Protein AF-A0A525NYU1-F1 (afdb_monomer)

Secondary structure (DSSP, 8-state):
--HHHHHHHHHHS--S-EEEESS-SSS-HHHHHHHHHHH-TT--EEEEESSS-HHHHTTSSSEEEEESS--HHHHHHHHHHHT-

pLDDT: mean 88.66, std 11.2, range [50.12, 96.19]

Solvent-accessible surface area (backbone atoms only — not comparable to full-atom values): 5081 Å² total; per-residue (Å²): 133,48,46,71,62,52,52,54,45,59,77,74,44,95,70,79,63,48,76,39,44,46,84,36,87,80,47,46,28,62,60,46,49,53,56,48,34,74,76,36,78,77,57,21,34,34,40,43,35,79,68,94,73,64,76,64,63,74,72,50,79,64,56,47,80,41,63,52,90,70,52,70,72,56,53,50,54,52,52,56,62,54,71,107

Mean predicted aligned error: 4.2 Å

Foldseek 3Di:
DALVVVLVCLVPDDDQEDEEEQPGPPHGPVVSVVSSCVVPVLRAYEYEYADDPPPPQVVRPLYYYHYPPDDPVSVVVSVVSSND

Sequence (84 aa):
ENATKALEIVKTAQVDLLITDIGLPDQSGEDLAHEVRGLNPDMPLVFATGGVDDGLVTRMDNCQVLGKPFQEAKLLDVVETALR

Structure (mmCIF, N/CA/C/O backbone):
data_AF-A0A525NYU1-F1
#
_entry.id   AF-A0A525NYU1-F1
#
loop_
_atom_site.group_PDB
_atom_site.id
_atom_site.type_symbol
_atom_site.label_atom_id
_atom_site.label_alt_id
_atom_site.label_comp_id
_atom_site.label_asym_id
_atom_site.label_entity_id
_atom_site.label_seq_id
_atom_site.pdbx_PDB_ins_code
_atom_site.Cartn_x
_atom_site.Cartn_y
_atom_site.Cartn_z
_atom_site.occupancy
_atom_site.B_iso_or_equiv
_atom_site.auth_seq_id
_atom_site.auth_comp_id
_atom_site.auth_asym_id
_atom_site.auth_atom_id
_atom_site.pdbx_PDB_model_num
ATOM 1 N N . GLU A 1 1 ? -2.464 11.850 -2.517 1.00 67.06 1 GLU A N 1
ATOM 2 C CA . GLU A 1 1 ? -3.136 11.191 -1.375 1.00 67.06 1 GLU A CA 1
ATOM 3 C C . GLU A 1 1 ? -2.047 10.736 -0.404 1.00 67.06 1 GLU A C 1
ATOM 5 O O . GLU A 1 1 ? -0.923 10.553 -0.862 1.00 67.06 1 GLU A O 1
ATOM 10 N N . ASN A 1 2 ? -2.322 10.679 0.900 1.00 91.19 2 ASN A N 1
ATOM 11 C CA . ASN A 1 2 ? -1.328 10.447 1.961 1.00 91.19 2 ASN A CA 1
ATOM 12 C C . ASN A 1 2 ? -1.607 9.137 2.726 1.00 91.19 2 ASN A C 1
ATOM 14 O O . ASN A 1 2 ? -2.677 8.544 2.563 1.00 91.19 2 ASN A O 1
ATOM 18 N N . ALA A 1 3 ? -0.653 8.673 3.530 1.00 94.38 3 ALA A N 1
ATOM 19 C CA . ALA A 1 3 ? -0.755 7.409 4.254 1.00 94.38 3 ALA A CA 1
ATOM 20 C C . ALA A 1 3 ? -1.853 7.429 5.319 1.00 94.38 3 ALA A C 1
ATOM 22 O O . ALA A 1 3 ? -2.620 6.475 5.443 1.00 94.38 3 ALA A O 1
ATOM 23 N N . THR A 1 4 ? -1.971 8.545 6.041 1.00 95.25 4 THR A N 1
ATOM 24 C CA . THR A 1 4 ? -2.948 8.712 7.125 1.00 95.25 4 THR A CA 1
ATOM 25 C C . THR A 1 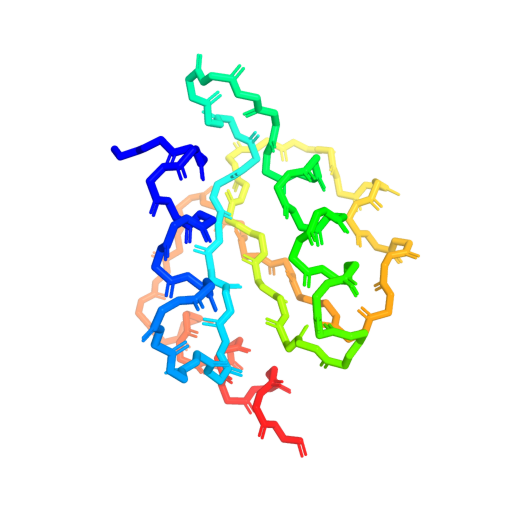4 ? -4.369 8.403 6.648 1.00 95.25 4 THR A C 1
ATOM 27 O O . THR A 1 4 ? -5.084 7.610 7.261 1.00 95.25 4 THR A O 1
ATOM 30 N N . LYS A 1 5 ? -4.769 8.967 5.503 1.00 95.38 5 LYS A N 1
ATOM 31 C CA . LYS A 1 5 ? -6.098 8.745 4.922 1.00 95.38 5 LYS A CA 1
ATOM 32 C C . LYS A 1 5 ? -6.288 7.310 4.425 1.00 95.38 5 LYS A C 1
ATOM 34 O O . LYS A 1 5 ? -7.381 6.763 4.546 1.00 95.38 5 LYS A O 1
ATOM 39 N N . ALA A 1 6 ? -5.243 6.684 3.879 1.00 95.31 6 ALA A N 1
ATOM 40 C CA . ALA A 1 6 ? -5.303 5.280 3.473 1.00 95.31 6 ALA A CA 1
ATOM 41 C C . ALA A 1 6 ? -5.563 4.364 4.679 1.00 95.31 6 ALA A C 1
ATOM 43 O O . ALA A 1 6 ? -6.419 3.482 4.614 1.00 95.31 6 ALA A O 1
ATOM 44 N N . LEU A 1 7 ? -4.897 4.621 5.806 1.00 95.56 7 LEU A N 1
ATOM 45 C CA . LEU A 1 7 ? -5.095 3.860 7.036 1.00 95.56 7 LEU A CA 1
ATOM 46 C C . LEU A 1 7 ? -6.510 4.029 7.614 1.00 95.56 7 LEU A C 1
ATOM 48 O O . LEU A 1 7 ? -7.092 3.061 8.103 1.00 95.56 7 LEU A O 1
ATOM 52 N N . GLU A 1 8 ? -7.091 5.230 7.551 1.00 96.00 8 GLU A N 1
ATOM 53 C CA . GLU A 1 8 ? -8.491 5.456 7.946 1.00 96.00 8 GLU A CA 1
ATOM 54 C C . GLU A 1 8 ? -9.468 4.624 7.105 1.00 96.00 8 GLU A C 1
ATOM 56 O O . GLU A 1 8 ? -10.404 4.032 7.649 1.00 96.00 8 GLU A O 1
ATOM 61 N N . ILE A 1 9 ? -9.230 4.523 5.794 1.00 95.81 9 ILE A N 1
ATOM 62 C CA . ILE A 1 9 ? -10.039 3.691 4.893 1.00 95.81 9 ILE A CA 1
ATOM 63 C C . ILE A 1 9 ? -9.899 2.214 5.264 1.00 95.81 9 ILE A C 1
ATOM 65 O O . ILE A 1 9 ? -10.909 1.542 5.449 1.00 95.81 9 ILE A O 1
ATOM 69 N N . VAL A 1 10 ? -8.674 1.717 5.457 1.00 95.50 10 VAL A N 1
ATOM 70 C CA . VAL A 1 10 ? -8.430 0.316 5.855 1.00 95.50 10 VAL A CA 1
ATOM 71 C C . VAL A 1 10 ? -9.119 -0.034 7.180 1.00 95.50 10 VAL A C 1
ATOM 73 O O . VAL A 1 10 ? -9.584 -1.155 7.357 1.00 95.50 10 VAL A O 1
ATOM 76 N N . LYS A 1 11 ? -9.233 0.919 8.113 1.00 94.81 11 LYS A N 1
ATOM 77 C CA . LYS A 1 11 ? -9.930 0.715 9.397 1.00 94.81 11 LYS A CA 1
ATOM 78 C C . LYS A 1 11 ? -11.456 0.684 9.277 1.00 94.81 11 LYS A C 1
ATOM 80 O O . LYS A 1 11 ? -12.115 0.195 10.191 1.00 94.81 11 LYS A O 1
ATOM 85 N N . THR A 1 12 ? -12.023 1.258 8.218 1.00 96.19 12 THR A N 1
ATOM 86 C CA . THR 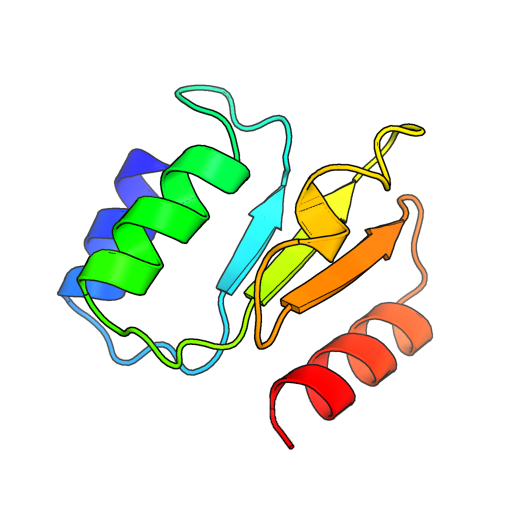A 1 12 ? -13.471 1.517 8.106 1.00 96.19 12 THR A CA 1
ATOM 87 C C . THR A 1 12 ? -14.148 0.776 6.957 1.00 96.19 12 THR A C 1
ATOM 89 O O . THR A 1 12 ? -15.375 0.673 6.943 1.00 96.19 12 THR A O 1
ATOM 92 N N . ALA A 1 13 ? -13.376 0.226 6.023 1.00 94.06 13 ALA A N 1
ATOM 93 C CA . ALA A 1 13 ? -13.858 -0.529 4.879 1.00 94.06 13 ALA A CA 1
ATOM 94 C C . ALA A 1 13 ? -13.108 -1.857 4.743 1.00 94.06 13 ALA A C 1
ATOM 96 O O . ALA A 1 13 ? -11.957 -1.989 5.154 1.00 94.06 13 ALA A O 1
ATOM 97 N N . GLN A 1 14 ? -13.761 -2.838 4.119 1.00 92.50 14 GLN A N 1
ATOM 98 C CA . GLN A 1 14 ? -13.077 -4.052 3.698 1.00 92.50 14 GLN A C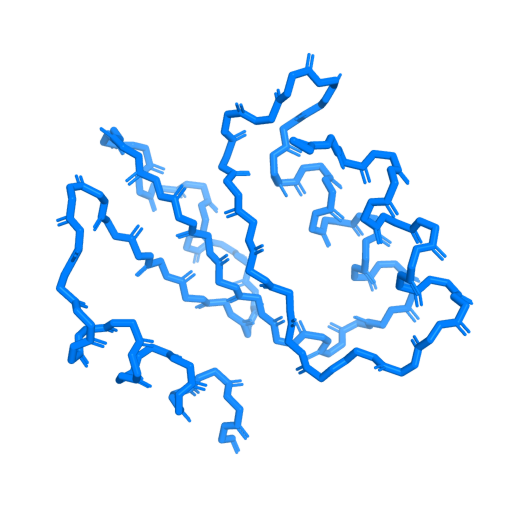A 1
ATOM 99 C C . GLN A 1 14 ? -12.185 -3.723 2.498 1.00 92.50 14 GLN A C 1
ATOM 101 O O . GLN A 1 14 ? -12.663 -3.242 1.471 1.00 92.50 14 GLN A O 1
ATOM 106 N N . VAL A 1 15 ? -10.888 -3.966 2.662 1.00 95.31 15 VAL A N 1
ATOM 107 C CA . VAL A 1 15 ? -9.867 -3.793 1.630 1.00 95.31 15 VAL A CA 1
ATOM 108 C C . VAL A 1 15 ? -9.224 -5.151 1.401 1.00 95.31 15 VAL A C 1
ATOM 110 O O . VAL A 1 15 ? -8.720 -5.752 2.346 1.00 95.31 15 VAL A O 1
ATOM 113 N N . ASP A 1 16 ? -9.253 -5.625 0.159 1.00 95.69 16 ASP A N 1
ATOM 114 C CA . ASP A 1 16 ? -8.678 -6.924 -0.211 1.00 95.69 16 ASP A CA 1
ATOM 115 C C . ASP A 1 16 ? -7.225 -6.799 -0.703 1.00 95.69 16 ASP A C 1
ATOM 117 O O . ASP A 1 16 ? -6.502 -7.785 -0.763 1.00 95.69 16 ASP A O 1
ATOM 121 N N . LEU A 1 17 ? -6.789 -5.587 -1.063 1.00 96.19 17 LEU A N 1
ATOM 122 C CA . LEU A 1 17 ? -5.440 -5.289 -1.538 1.00 96.19 17 LEU A CA 1
ATOM 123 C C . LEU A 1 17 ? -5.094 -3.821 -1.274 1.00 96.19 17 LEU A C 1
ATOM 125 O O . LEU A 1 17 ? -5.848 -2.923 -1.657 1.00 96.19 17 LEU A O 1
ATOM 129 N N . LEU A 1 18 ? -3.919 -3.569 -0.698 1.00 95.69 18 LEU A N 1
ATOM 130 C CA . LEU A 1 18 ? -3.332 -2.231 -0.630 1.00 95.69 18 LEU A CA 1
ATOM 131 C C . LEU A 1 18 ? -2.269 -2.061 -1.719 1.00 95.69 18 LEU A C 1
ATOM 133 O O . LEU A 1 18 ? -1.262 -2.765 -1.735 1.00 95.69 18 LEU A O 1
ATOM 137 N N . ILE A 1 19 ? -2.460 -1.063 -2.581 1.00 94.94 19 ILE A N 1
ATOM 138 C CA . ILE A 1 19 ? -1.433 -0.582 -3.510 1.00 94.94 19 ILE A CA 1
ATOM 139 C C . ILE A 1 19 ? -0.946 0.776 -3.004 1.00 94.94 19 ILE A C 1
ATOM 141 O O . ILE A 1 19 ? -1.743 1.710 -2.909 1.00 94.94 19 ILE A O 1
ATOM 145 N N . THR A 1 20 ? 0.340 0.904 -2.682 1.00 93.25 20 THR A N 1
ATOM 146 C CA . THR A 1 20 ? 0.903 2.136 -2.106 1.00 93.25 20 THR A CA 1
ATOM 147 C C . THR A 1 20 ? 2.187 2.575 -2.799 1.00 93.25 20 THR A C 1
ATOM 149 O O . THR A 1 20 ? 2.968 1.755 -3.271 1.00 93.25 20 THR A O 1
ATOM 152 N N . ASP A 1 21 ? 2.423 3.886 -2.857 1.00 91.31 21 ASP A N 1
ATOM 153 C CA . ASP A 1 21 ? 3.740 4.437 -3.196 1.00 91.31 21 ASP A CA 1
ATOM 154 C C . ASP A 1 21 ? 4.684 4.286 -1.994 1.00 91.31 21 ASP A C 1
ATOM 156 O O . ASP A 1 21 ? 4.224 4.336 -0.855 1.00 91.31 21 ASP A O 1
ATOM 160 N N . ILE A 1 22 ? 5.988 4.135 -2.233 1.00 87.88 22 ILE A N 1
ATOM 161 C CA . ILE A 1 22 ? 7.007 4.216 -1.176 1.00 87.88 22 ILE A CA 1
ATOM 162 C C . ILE A 1 22 ? 7.182 5.675 -0.731 1.00 87.88 22 ILE A C 1
ATOM 164 O O . ILE A 1 22 ? 7.310 5.945 0.462 1.00 87.88 22 ILE A O 1
ATOM 168 N N . GLY A 1 23 ? 7.152 6.619 -1.675 1.00 86.75 23 GLY A N 1
ATOM 169 C CA . GLY A 1 23 ? 7.406 8.043 -1.445 1.00 86.75 23 GLY A CA 1
ATOM 170 C C . GLY A 1 23 ? 6.162 8.848 -1.064 1.00 86.75 23 GLY A C 1
ATOM 171 O O . GLY A 1 23 ? 5.900 9.884 -1.677 1.00 86.75 23 GLY A O 1
ATOM 172 N N . LEU A 1 24 ? 5.367 8.371 -0.103 1.00 90.25 24 LEU A N 1
ATOM 173 C CA . LEU A 1 24 ? 4.215 9.122 0.406 1.00 90.25 24 LEU A CA 1
ATOM 174 C C . LEU A 1 24 ? 4.666 10.392 1.176 1.00 90.25 24 LEU A C 1
ATOM 176 O O . LEU A 1 24 ? 5.774 10.441 1.70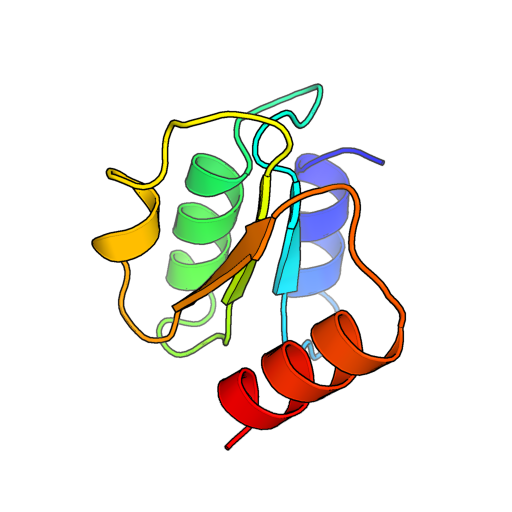8 1.00 90.25 24 LEU A O 1
ATOM 180 N N . PRO A 1 25 ? 3.845 11.465 1.197 1.00 89.44 25 PRO A N 1
ATOM 181 C CA . PRO A 1 25 ? 4.263 12.778 1.704 1.00 89.44 25 PRO A CA 1
ATOM 182 C C . PRO A 1 25 ? 4.350 12.891 3.235 1.00 89.44 25 PRO A C 1
ATOM 184 O O . PRO A 1 25 ? 4.995 13.814 3.727 1.00 89.44 25 PRO A O 1
ATOM 187 N N . ASP A 1 26 ? 3.663 12.024 3.981 1.00 93.00 26 ASP A N 1
ATOM 188 C CA . ASP A 1 26 ? 3.562 12.051 5.447 1.00 93.00 26 ASP A CA 1
ATOM 189 C C . ASP A 1 26 ? 4.414 10.976 6.139 1.00 93.00 26 ASP A C 1
ATOM 191 O O . ASP A 1 26 ? 5.080 11.279 7.125 1.00 93.00 26 ASP A O 1
ATOM 195 N N . GLN A 1 27 ? 4.438 9.754 5.612 1.00 90.56 27 GLN A N 1
ATOM 196 C CA . GLN A 1 27 ? 5.324 8.665 6.050 1.00 90.56 27 GLN A CA 1
ATOM 197 C C . GLN A 1 27 ? 5.687 7.778 4.862 1.00 90.56 27 GLN A C 1
ATOM 199 O O . GLN A 1 27 ? 5.155 7.985 3.775 1.00 90.56 27 GLN A O 1
ATOM 204 N N . SER A 1 28 ? 6.574 6.797 5.030 1.00 90.06 28 SER A N 1
ATOM 205 C CA . SER A 1 28 ? 6.881 5.888 3.925 1.00 90.06 28 SER A CA 1
ATOM 206 C C . SER A 1 28 ? 5.714 4.935 3.644 1.00 90.06 28 SER A C 1
ATOM 208 O O . SER A 1 28 ? 4.910 4.609 4.522 1.00 90.06 28 SER A O 1
ATOM 210 N N . GLY A 1 29 ? 5.626 4.438 2.409 1.00 90.81 29 GLY A N 1
ATOM 211 C CA . GLY A 1 29 ? 4.691 3.356 2.087 1.00 90.81 29 GLY A CA 1
ATOM 212 C C . GLY A 1 29 ? 4.922 2.103 2.931 1.00 90.81 29 GLY A C 1
ATOM 213 O O . GLY A 1 29 ? 3.976 1.368 3.202 1.00 90.81 29 GLY A O 1
ATOM 214 N N . GLU A 1 30 ? 6.166 1.855 3.343 1.00 90.31 30 GLU A N 1
ATOM 215 C CA . GLU A 1 30 ? 6.543 0.712 4.179 1.00 90.31 30 GLU A CA 1
ATOM 216 C C . GLU A 1 30 ? 5.993 0.853 5.601 1.00 90.31 30 GLU A C 1
ATOM 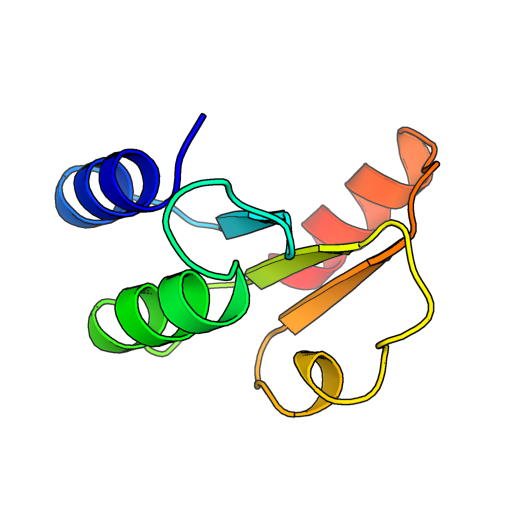218 O O . GLU A 1 30 ? 5.391 -0.088 6.115 1.00 90.31 30 GLU A O 1
ATOM 223 N N . ASP A 1 31 ? 6.088 2.045 6.196 1.00 92.75 31 ASP A N 1
ATOM 224 C CA . ASP A 1 31 ? 5.481 2.330 7.503 1.00 92.75 31 ASP A CA 1
ATOM 225 C C . ASP A 1 31 ? 3.963 2.113 7.454 1.00 92.75 31 ASP A C 1
ATOM 227 O O . ASP A 1 31 ? 3.398 1.411 8.294 1.00 92.75 31 ASP A O 1
ATOM 231 N N . LEU A 1 32 ? 3.307 2.622 6.402 1.00 94.44 32 LEU A N 1
ATOM 232 C CA . LEU A 1 32 ? 1.881 2.380 6.174 1.00 94.44 32 LEU A CA 1
ATOM 233 C C . LEU A 1 32 ? 1.568 0.882 6.065 1.00 94.44 32 LEU A C 1
ATOM 235 O O . LEU A 1 32 ? 0.599 0.406 6.656 1.00 94.44 32 LEU A O 1
ATOM 239 N N . ALA A 1 33 ? 2.369 0.133 5.311 1.00 93.44 33 ALA A N 1
ATOM 240 C CA .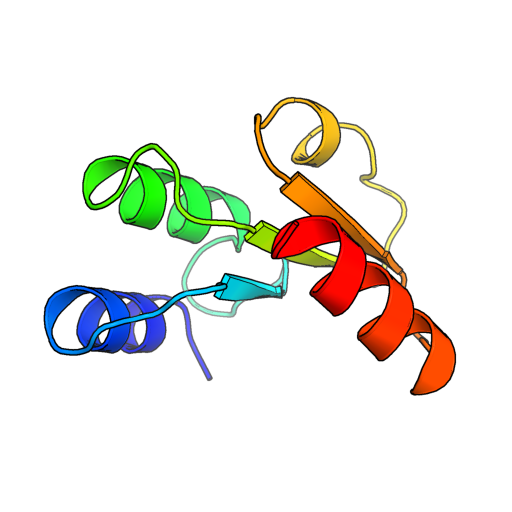 ALA A 1 33 ? 2.183 -1.301 5.146 1.00 93.44 33 ALA A CA 1
ATOM 241 C C . ALA A 1 33 ? 2.328 -2.058 6.473 1.00 93.44 33 ALA A C 1
ATOM 243 O O . ALA A 1 33 ? 1.532 -2.958 6.746 1.00 93.44 33 ALA A O 1
ATOM 244 N N . HIS A 1 34 ? 3.287 -1.684 7.321 1.00 93.38 34 HIS A N 1
ATOM 245 C CA . HIS A 1 34 ? 3.430 -2.251 8.661 1.00 93.38 34 HIS A CA 1
ATOM 246 C C . HIS A 1 34 ? 2.215 -1.964 9.546 1.00 93.38 34 HIS A C 1
ATOM 248 O O . HIS A 1 34 ? 1.713 -2.874 10.208 1.00 93.38 34 HIS A O 1
ATOM 254 N N . GLU A 1 35 ? 1.696 -0.738 9.529 1.00 95.56 35 GLU A N 1
ATOM 255 C CA . GLU A 1 35 ? 0.485 -0.389 10.276 1.00 95.56 35 GLU A CA 1
ATOM 256 C C . GLU A 1 35 ? -0.736 -1.172 9.788 1.00 95.56 35 GLU A C 1
ATOM 258 O O . GLU A 1 35 ? -1.506 -1.700 10.592 1.00 95.56 35 GLU A O 1
ATOM 263 N N . VAL A 1 36 ? -0.890 -1.304 8.471 1.00 95.44 36 VAL A N 1
ATOM 264 C CA . VAL A 1 36 ? -1.976 -2.072 7.854 1.00 95.44 36 VAL A CA 1
ATOM 265 C C . VAL A 1 36 ? -1.863 -3.558 8.192 1.00 95.44 36 VAL A C 1
ATOM 267 O O . VAL A 1 36 ? -2.870 -4.174 8.539 1.00 95.44 36 VAL A O 1
ATOM 270 N N . ARG A 1 37 ? -0.651 -4.125 8.200 1.00 92.94 37 ARG A N 1
ATOM 271 C CA . ARG A 1 37 ? -0.392 -5.501 8.661 1.00 92.94 37 ARG A CA 1
ATOM 272 C C . ARG A 1 37 ? -0.698 -5.696 10.144 1.00 92.94 37 ARG A C 1
ATOM 274 O O . ARG A 1 37 ? -1.122 -6.776 10.538 1.00 92.94 37 ARG A O 1
ATOM 281 N N . GLY A 1 38 ? -0.544 -4.658 10.965 1.00 93.75 38 GLY A N 1
ATOM 282 C CA . GLY A 1 38 ? -0.980 -4.675 12.363 1.00 93.75 38 GLY A CA 1
ATOM 283 C C . GLY A 1 38 ? -2.498 -4.836 12.529 1.00 93.75 38 GLY A C 1
ATOM 284 O O . GLY A 1 38 ? -2.948 -5.337 13.557 1.00 93.75 38 GLY A O 1
ATOM 285 N N . LEU A 1 39 ? -3.283 -4.440 11.522 1.00 93.69 39 LEU A N 1
ATOM 286 C CA . LEU A 1 39 ? -4.744 -4.584 11.495 1.00 93.69 39 LEU A CA 1
ATOM 287 C C . LEU A 1 39 ? -5.189 -5.872 10.793 1.00 93.69 39 LEU A C 1
ATOM 289 O O . LEU A 1 39 ? -6.112 -6.539 11.253 1.00 93.69 39 LEU A O 1
ATOM 293 N N . ASN A 1 40 ? -4.536 -6.212 9.683 1.00 93.19 40 ASN A N 1
ATOM 294 C CA . ASN A 1 40 ? -4.761 -7.429 8.917 1.00 93.19 40 ASN A CA 1
ATOM 295 C C . ASN A 1 40 ? -3.403 -8.056 8.545 1.00 93.19 40 ASN A C 1
ATOM 297 O O . ASN A 1 40 ? -2.805 -7.656 7.540 1.00 93.19 40 ASN A O 1
ATOM 301 N N . PRO A 1 41 ? -2.928 -9.049 9.321 1.00 92.69 41 PRO A N 1
ATOM 302 C CA . PRO A 1 41 ? -1.632 -9.689 9.104 1.00 92.69 41 PRO A CA 1
ATOM 303 C C . PRO A 1 41 ? -1.454 -10.299 7.716 1.00 92.69 41 PRO A C 1
ATOM 305 O O . PRO A 1 41 ? -0.327 -10.348 7.233 1.00 92.69 41 PRO A O 1
ATOM 308 N N . ASP A 1 42 ? -2.541 -10.689 7.048 1.00 92.50 42 ASP A N 1
ATOM 309 C CA . ASP A 1 42 ? -2.514 -11.368 5.750 1.00 92.50 42 ASP A CA 1
ATOM 310 C C . ASP A 1 42 ? -2.805 -10.436 4.563 1.00 92.50 42 ASP A C 1
ATOM 312 O O . ASP A 1 42 ? -2.657 -10.870 3.423 1.00 92.50 42 ASP A O 1
ATOM 316 N N . MET A 1 43 ? -3.104 -9.150 4.801 1.00 95.19 43 MET A N 1
ATOM 317 C CA . MET A 1 43 ? -3.424 -8.145 3.772 1.00 95.19 43 MET A CA 1
ATOM 318 C C . MET A 1 43 ? -2.466 -8.184 2.568 1.00 95.19 43 MET A C 1
ATOM 320 O O . MET A 1 43 ? -1.298 -7.853 2.734 1.00 95.19 43 MET A O 1
ATOM 324 N N . PRO A 1 44 ? -2.918 -8.501 1.347 1.00 95.81 44 PRO A N 1
ATOM 325 C CA . PRO A 1 44 ? -2.094 -8.371 0.148 1.00 95.81 44 PRO A CA 1
ATOM 326 C C . PRO A 1 44 ? -1.555 -6.948 -0.048 1.00 95.81 44 PRO A C 1
ATOM 328 O O . PRO A 1 44 ? -2.284 -5.966 0.128 1.00 95.81 44 PRO A O 1
ATOM 331 N N . LEU A 1 45 ? -0.280 -6.833 -0.433 1.00 94.06 45 LEU A N 1
ATOM 332 C CA . LEU A 1 45 ? 0.410 -5.551 -0.610 1.00 94.06 45 LEU A CA 1
ATOM 333 C C . LEU A 1 45 ? 1.087 -5.448 -1.979 1.00 94.06 45 LEU A C 1
ATOM 335 O O . LEU A 1 45 ? 1.781 -6.368 -2.411 1.00 94.06 45 LEU A O 1
ATOM 339 N N . VAL A 1 46 ? 0.972 -4.285 -2.618 1.00 94.19 46 VAL A N 1
ATOM 340 C CA . VAL A 1 46 ? 1.736 -3.919 -3.818 1.00 94.19 46 VAL A CA 1
ATOM 341 C C . VAL A 1 46 ? 2.404 -2.566 -3.600 1.00 94.19 46 VAL A C 1
ATOM 343 O O . VAL A 1 46 ? 1.727 -1.552 -3.421 1.00 94.19 46 VAL A O 1
ATOM 346 N N . PHE A 1 47 ? 3.730 -2.522 -3.680 1.00 92.38 47 PHE A N 1
ATOM 347 C CA . PHE A 1 47 ? 4.479 -1.268 -3.623 1.00 92.38 47 PHE A CA 1
ATOM 348 C C . PHE A 1 47 ? 4.794 -0.755 -5.017 1.00 92.38 47 PHE A C 1
ATOM 350 O O . PHE A 1 47 ? 5.445 -1.431 -5.810 1.00 92.38 47 PHE A O 1
ATOM 357 N N . ALA A 1 48 ? 4.376 0.470 -5.308 1.00 90.94 48 ALA A N 1
ATOM 358 C CA . ALA A 1 48 ? 4.683 1.148 -6.552 1.00 90.94 48 ALA A CA 1
ATOM 359 C C . ALA A 1 48 ? 5.911 2.060 -6.368 1.00 90.94 48 ALA A C 1
ATOM 361 O O . ALA A 1 48 ? 5.789 3.138 -5.789 1.00 90.94 48 ALA A O 1
ATOM 362 N N . THR A 1 49 ? 7.078 1.672 -6.891 1.00 85.38 49 THR A N 1
ATOM 363 C CA . THR A 1 49 ? 8.358 2.394 -6.708 1.00 85.38 49 THR A CA 1
ATOM 364 C C . THR A 1 49 ? 8.852 3.050 -7.996 1.00 85.38 49 THR A C 1
ATOM 366 O O . THR A 1 49 ? 8.698 2.489 -9.072 1.00 85.38 49 THR A O 1
ATOM 369 N N . GLY A 1 50 ? 9.455 4.240 -7.910 1.00 79.75 50 GLY A N 1
ATOM 370 C CA . GLY A 1 50 ? 10.128 4.911 -9.035 1.00 79.75 50 GLY A CA 1
ATOM 371 C C . GLY A 1 50 ? 11.660 4.830 -9.016 1.00 79.75 50 GLY A C 1
ATOM 372 O O . GLY A 1 50 ? 12.293 5.453 -9.865 1.00 79.75 50 GLY A O 1
ATOM 373 N N . GLY A 1 51 ? 12.259 4.117 -8.055 1.00 68.38 51 GLY A N 1
ATOM 374 C CA . GLY A 1 51 ? 13.711 4.045 -7.843 1.00 68.38 51 GLY A CA 1
ATOM 375 C C . GLY A 1 51 ? 14.185 2.686 -7.308 1.00 68.38 51 GLY A C 1
ATOM 376 O O . GLY A 1 51 ? 13.373 1.836 -6.962 1.00 68.38 51 GLY A O 1
ATOM 377 N N . VAL A 1 52 ? 15.511 2.505 -7.257 1.00 50.12 52 VAL A N 1
ATOM 378 C CA . VAL A 1 52 ? 16.240 1.215 -7.165 1.00 50.12 52 VAL A CA 1
ATOM 379 C C . VAL A 1 52 ? 16.288 0.577 -5.764 1.00 50.12 52 VAL A C 1
ATOM 381 O O . VAL A 1 52 ? 17.162 -0.248 -5.509 1.00 50.12 52 VAL A O 1
ATOM 384 N N . ASP A 1 53 ? 15.406 0.938 -4.830 1.00 57.16 53 ASP A N 1
ATOM 385 C CA . ASP A 1 53 ? 15.435 0.321 -3.493 1.00 57.16 53 ASP A CA 1
ATOM 386 C C . ASP A 1 53 ? 14.511 -0.904 -3.415 1.00 57.16 53 ASP A C 1
ATOM 388 O O . ASP A 1 53 ? 13.522 -0.957 -2.686 1.00 57.16 53 ASP A O 1
ATOM 392 N N . ASP A 1 54 ? 14.848 -1.905 -4.230 1.00 56.31 54 ASP A N 1
ATOM 393 C CA . ASP A 1 54 ? 14.139 -3.186 -4.331 1.00 56.31 54 ASP A CA 1
ATOM 394 C C . ASP A 1 54 ? 14.369 -4.080 -3.091 1.00 56.31 54 ASP A C 1
ATOM 396 O O . ASP A 1 54 ? 13.692 -5.089 -2.912 1.00 56.31 54 ASP A O 1
ATOM 400 N N . GLY A 1 55 ? 15.332 -3.739 -2.222 1.00 56.62 55 GLY A N 1
ATOM 401 C CA . GLY A 1 55 ? 15.837 -4.628 -1.169 1.00 56.62 55 GLY A CA 1
ATOM 402 C C . GLY A 1 55 ? 15.064 -4.635 0.157 1.00 56.62 55 GLY A C 1
ATOM 403 O O . GLY A 1 55 ? 15.180 -5.612 0.909 1.00 56.62 55 GLY A O 1
ATOM 404 N N . LEU A 1 56 ? 14.303 -3.577 0.474 1.00 56.47 56 LEU A N 1
ATOM 405 C CA . LEU A 1 56 ? 13.461 -3.535 1.685 1.00 56.47 56 LEU A CA 1
ATOM 406 C C . LEU A 1 56 ? 12.106 -4.205 1.447 1.00 56.47 56 LEU A C 1
ATOM 408 O O . LEU A 1 56 ? 11.717 -5.078 2.222 1.00 56.47 56 LEU A O 1
ATOM 412 N N . VAL A 1 57 ? 11.445 -3.896 0.327 1.00 59.44 57 VAL A N 1
ATOM 413 C CA . VAL A 1 57 ? 10.104 -4.419 0.018 1.00 59.44 57 VAL A CA 1
ATOM 414 C C . VAL A 1 57 ? 10.080 -5.950 -0.078 1.00 59.44 57 VAL A C 1
ATOM 416 O O . VAL A 1 57 ? 9.132 -6.590 0.369 1.00 59.44 57 VAL A O 1
ATOM 419 N N . THR A 1 58 ? 11.157 -6.569 -0.569 1.00 59.56 58 THR A N 1
ATOM 420 C CA . THR A 1 58 ? 11.265 -8.035 -0.700 1.00 59.56 58 THR A CA 1
ATOM 421 C C . THR A 1 58 ? 11.301 -8.805 0.625 1.00 59.56 58 THR A C 1
ATOM 423 O O . THR A 1 58 ? 11.356 -10.032 0.604 1.00 59.56 58 THR A O 1
ATOM 426 N N . ARG A 1 59 ? 11.321 -8.126 1.780 1.00 69.88 59 ARG A N 1
ATOM 427 C CA . ARG A 1 59 ? 11.363 -8.773 3.104 1.00 69.88 59 ARG A CA 1
ATOM 428 C C . ARG A 1 59 ? 9.990 -8.939 3.747 1.00 69.88 59 ARG A C 1
ATOM 430 O O . ARG A 1 59 ? 9.903 -9.589 4.785 1.00 69.88 59 ARG A O 1
ATOM 437 N N . MET A 1 60 ? 8.948 -8.342 3.171 1.00 78.50 60 MET A N 1
ATOM 438 C CA . MET A 1 60 ? 7.583 -8.489 3.663 1.00 78.50 60 MET A CA 1
ATOM 439 C C . MET A 1 60 ? 6.907 -9.681 2.988 1.00 78.50 60 MET A C 1
ATOM 441 O O . MET A 1 60 ? 6.932 -9.810 1.765 1.00 78.50 60 MET A O 1
ATOM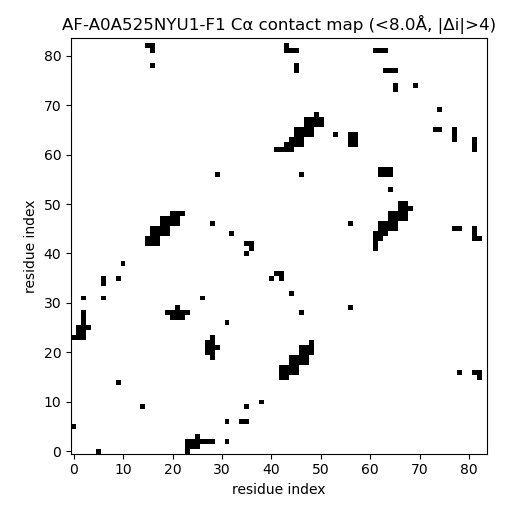 445 N N . ASP A 1 61 ? 6.263 -10.532 3.785 1.00 84.31 61 ASP A N 1
ATOM 446 C CA . ASP A 1 61 ? 5.433 -11.612 3.257 1.00 84.31 61 ASP A CA 1
ATOM 447 C C . ASP A 1 61 ? 4.207 -11.053 2.517 1.00 84.31 61 ASP A C 1
ATOM 449 O O . ASP A 1 61 ? 3.761 -9.929 2.772 1.00 84.31 61 ASP A O 1
ATOM 453 N N . ASN A 1 62 ? 3.664 -11.851 1.591 1.00 89.44 62 ASN A N 1
ATOM 454 C CA . ASN A 1 62 ? 2.496 -11.535 0.759 1.00 89.44 62 ASN A CA 1
ATOM 455 C C . ASN A 1 62 ? 2.555 -10.128 0.120 1.00 89.44 62 ASN A C 1
ATOM 457 O O . ASN A 1 62 ? 1.642 -9.306 0.253 1.00 89.44 62 ASN A O 1
ATOM 461 N N . CYS A 1 63 ? 3.690 -9.842 -0.519 1.00 89.69 63 CYS A N 1
ATOM 462 C CA . CYS A 1 63 ? 4.022 -8.541 -1.070 1.00 89.69 63 CYS A CA 1
ATOM 463 C C . CYS A 1 63 ? 4.538 -8.649 -2.512 1.00 89.69 63 CYS A C 1
ATOM 465 O O . CYS A 1 63 ? 5.280 -9.570 -2.853 1.00 89.69 63 CYS A O 1
ATOM 467 N N . GLN A 1 64 ? 4.161 -7.683 -3.350 1.00 90.94 64 GLN A N 1
ATOM 468 C CA . GLN A 1 64 ? 4.651 -7.515 -4.715 1.00 90.94 64 GLN A CA 1
ATOM 469 C C . GLN A 1 64 ? 5.223 -6.108 -4.932 1.00 90.94 64 GLN A C 1
ATOM 471 O O . GLN A 1 64 ? 4.817 -5.139 -4.287 1.00 90.94 64 GLN A O 1
ATOM 476 N N . VAL A 1 65 ? 6.130 -5.983 -5.901 1.00 90.00 65 VAL A N 1
ATOM 477 C CA . VAL A 1 65 ? 6.717 -4.701 -6.320 1.00 90.00 65 VAL A CA 1
ATOM 478 C C . VAL A 1 65 ? 6.284 -4.374 -7.744 1.00 90.00 65 VAL A C 1
ATOM 480 O O . VAL A 1 65 ? 6.347 -5.213 -8.643 1.00 90.00 65 VAL A O 1
ATOM 483 N N . LEU A 1 66 ? 5.888 -3.123 -7.962 1.00 90.69 66 LEU A N 1
ATOM 484 C CA . LEU A 1 66 ? 5.545 -2.561 -9.258 1.00 90.69 66 LEU A CA 1
ATOM 485 C C . LEU A 1 66 ? 6.443 -1.352 -9.564 1.00 90.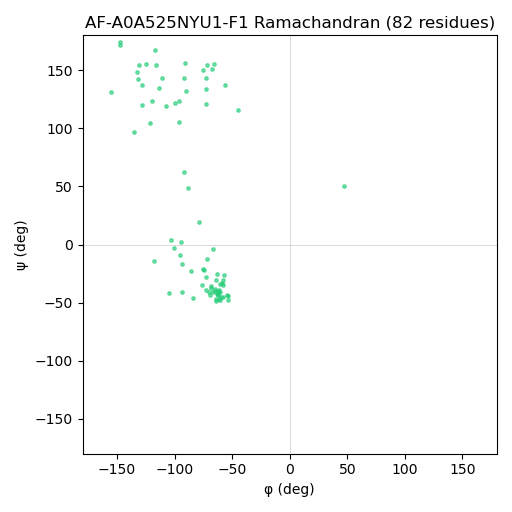69 66 LEU A C 1
ATOM 487 O O . LEU A 1 66 ? 6.264 -0.261 -9.025 1.00 90.69 66 LEU A O 1
ATOM 491 N N . GLY A 1 67 ? 7.415 -1.541 -10.456 1.00 90.44 67 GLY A N 1
ATOM 492 C CA . GLY A 1 67 ? 8.315 -0.471 -10.892 1.00 90.44 67 GLY A CA 1
ATOM 493 C C . GLY A 1 67 ? 7.623 0.547 -11.806 1.00 90.44 67 GLY A C 1
ATOM 494 O O . GLY A 1 67 ? 6.923 0.176 -12.746 1.00 90.44 67 GLY A O 1
ATOM 495 N N . LYS A 1 68 ? 7.831 1.838 -11.550 1.00 89.19 68 LYS A N 1
ATOM 496 C CA . LYS A 1 68 ? 7.352 2.964 -12.358 1.00 89.19 68 LYS A CA 1
ATOM 497 C C . LYS A 1 68 ? 8.412 3.366 -13.399 1.00 89.19 68 LYS A C 1
ATOM 499 O O . LYS A 1 68 ? 9.594 3.403 -13.068 1.00 89.19 68 LYS A O 1
ATOM 504 N N . PRO A 1 69 ? 8.005 3.764 -14.619 1.00 92.38 69 PRO A N 1
ATOM 505 C CA . PRO A 1 69 ? 6.637 3.718 -15.131 1.00 92.38 69 PRO A CA 1
ATOM 506 C C . PRO A 1 69 ? 6.205 2.275 -15.439 1.00 92.38 69 PRO A C 1
ATOM 508 O O . PRO A 1 69 ? 6.993 1.481 -15.944 1.00 92.38 69 PRO A O 1
ATOM 511 N N . PHE A 1 70 ? 4.935 1.958 -15.184 1.00 90.44 70 PHE A N 1
ATOM 512 C CA . PHE A 1 70 ? 4.344 0.656 -15.500 1.00 90.44 70 PHE A CA 1
ATOM 513 C C . PHE A 1 70 ? 3.229 0.784 -16.538 1.00 90.44 70 PHE A C 1
ATOM 515 O O . PHE A 1 70 ? 2.586 1.824 -16.670 1.00 90.44 70 PHE A O 1
ATOM 522 N N . GLN A 1 71 ? 2.999 -0.304 -17.271 1.00 94.44 71 GLN A N 1
ATOM 523 C CA . GLN A 1 71 ? 1.867 -0.446 -18.186 1.00 94.44 71 GLN A CA 1
ATOM 524 C C . GLN A 1 71 ? 0.675 -1.079 -17.460 1.00 94.44 71 GLN A C 1
ATOM 526 O O . GLN A 1 71 ? 0.860 -1.827 -16.500 1.00 94.44 71 GLN A O 1
ATOM 531 N N . GLU A 1 72 ? -0.536 -0.844 -17.964 1.00 94.94 72 GLU A N 1
ATOM 532 C CA . GLU A 1 72 ? -1.777 -1.415 -17.419 1.00 94.94 72 GLU A CA 1
ATOM 533 C C . GLU A 1 72 ? -1.717 -2.944 -17.303 1.00 94.94 72 GLU A C 1
ATOM 535 O O . GLU A 1 72 ? -2.020 -3.496 -16.250 1.00 94.94 72 GLU A O 1
ATOM 540 N N . ALA A 1 73 ? -1.212 -3.626 -18.337 1.00 96.19 73 ALA A N 1
ATOM 541 C CA . ALA A 1 73 ? -1.047 -5.078 -18.320 1.00 96.19 73 ALA A CA 1
ATOM 542 C C . ALA A 1 73 ? -0.160 -5.561 -17.159 1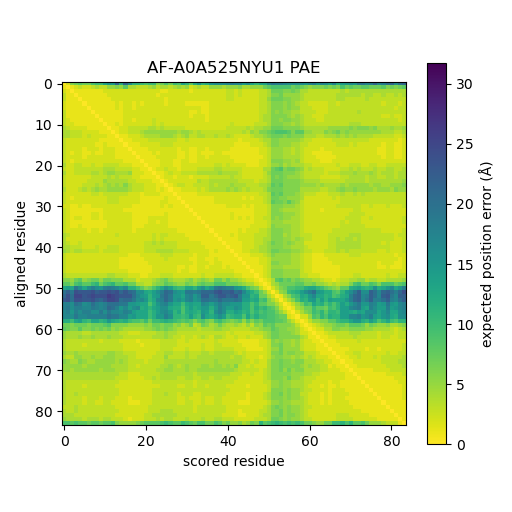.00 96.19 73 ALA A C 1
ATOM 544 O O . ALA A 1 73 ? -0.422 -6.612 -16.580 1.00 96.19 73 ALA A O 1
ATOM 545 N N . LYS A 1 74 ? 0.869 -4.785 -16.786 1.00 93.81 74 LYS A N 1
ATOM 546 C CA . LYS A 1 74 ? 1.752 -5.150 -15.674 1.00 93.81 74 LYS A CA 1
ATOM 547 C C . LYS A 1 74 ? 1.104 -4.899 -14.315 1.00 93.81 74 LYS A C 1
ATOM 549 O O . LYS A 1 74 ? 1.326 -5.678 -13.396 1.00 93.81 74 LYS A O 1
ATOM 554 N N . LEU A 1 75 ? 0.301 -3.842 -14.196 1.00 94.94 75 LEU A N 1
ATOM 555 C CA . LEU A 1 75 ? -0.503 -3.599 -13.000 1.00 94.94 75 LEU A CA 1
ATOM 556 C C . LEU A 1 75 ? -1.499 -4.746 -12.773 1.00 94.94 75 LEU A C 1
ATOM 558 O O . LEU A 1 75 ? -1.572 -5.262 -11.664 1.00 94.94 75 LEU A O 1
ATOM 562 N N . LEU A 1 76 ? -2.211 -5.176 -13.819 1.00 96.06 76 LEU A N 1
ATOM 563 C CA . LEU A 1 76 ? -3.171 -6.283 -13.740 1.00 96.06 76 LEU A CA 1
ATOM 564 C C . LEU A 1 76 ? -2.506 -7.597 -13.313 1.00 96.06 76 LEU A C 1
ATOM 566 O O . LEU A 1 76 ? -2.973 -8.232 -12.375 1.00 96.06 76 LEU A O 1
ATOM 570 N N . ASP A 1 77 ? -1.380 -7.955 -13.933 1.00 95.56 77 ASP A N 1
ATOM 571 C CA . ASP A 1 77 ? -0.586 -9.145 -13.588 1.00 95.56 77 ASP A CA 1
ATOM 572 C C . ASP A 1 77 ? -0.187 -9.174 -12.099 1.00 95.56 77 ASP A C 1
ATOM 574 O O . ASP A 1 77 ? -0.314 -10.191 -11.414 1.00 95.56 77 ASP A O 1
ATOM 578 N N . VAL A 1 78 ? 0.243 -8.026 -11.568 1.00 94.06 78 VAL A N 1
ATOM 579 C CA . VAL A 1 78 ? 0.638 -7.889 -10.161 1.00 94.06 78 VAL A CA 1
ATOM 580 C C . VAL A 1 78 ? -0.566 -7.971 -9.218 1.00 94.06 78 VAL A C 1
ATOM 582 O O . VAL A 1 78 ? -0.478 -8.636 -8.188 1.00 94.06 78 VAL A O 1
ATOM 585 N N . VAL A 1 79 ? -1.695 -7.349 -9.568 1.00 95.12 79 VAL A N 1
ATOM 586 C CA . VAL A 1 79 ? -2.937 -7.410 -8.777 1.00 95.12 79 VAL A CA 1
ATOM 587 C C . VAL A 1 79 ? -3.486 -8.835 -8.728 1.00 95.12 79 VAL A C 1
ATOM 589 O O . VAL A 1 79 ? -3.806 -9.327 -7.649 1.00 95.12 79 VAL A O 1
ATOM 592 N N . GLU A 1 80 ? -3.552 -9.521 -9.870 1.00 95.31 80 GLU A N 1
ATOM 593 C CA . GLU A 1 80 ? -3.989 -10.918 -9.925 1.00 95.31 80 GLU A CA 1
ATOM 594 C C . GLU A 1 80 ? -3.074 -11.831 -9.115 1.00 95.31 80 GLU A C 1
ATOM 596 O O . GLU A 1 80 ? -3.554 -12.745 -8.456 1.00 95.31 80 GLU A O 1
ATOM 601 N N . THR A 1 81 ? -1.764 -11.596 -9.153 1.00 93.12 81 THR A N 1
ATOM 602 C CA . THR A 1 81 ? -0.805 -12.388 -8.376 1.00 93.12 81 THR A CA 1
ATOM 603 C C . THR A 1 81 ? -0.949 -12.139 -6.876 1.00 93.12 81 THR A C 1
ATOM 605 O O . THR A 1 81 ? -0.827 -13.082 -6.103 1.00 93.12 81 THR A O 1
ATOM 608 N N . ALA A 1 82 ? -1.219 -10.900 -6.456 1.00 92.75 82 ALA A N 1
ATOM 609 C CA . ALA A 1 82 ? -1.368 -10.546 -5.044 1.00 92.75 82 ALA A CA 1
ATOM 610 C C . ALA A 1 82 ? -2.680 -11.060 -4.420 1.00 92.75 82 ALA A C 1
ATOM 612 O O . ALA A 1 82 ? -2.730 -11.293 -3.218 1.00 92.75 82 ALA A O 1
ATOM 613 N N . LEU A 1 83 ? -3.738 -11.223 -5.221 1.00 92.88 83 LEU A N 1
ATOM 614 C CA . LEU A 1 83 ? -5.062 -11.669 -4.763 1.00 92.88 83 LEU A CA 1
ATOM 615 C C . LEU A 1 83 ? -5.300 -13.186 -4.886 1.00 92.88 83 LEU A C 1
ATOM 617 O O . LEU A 1 83 ? -6.409 -13.645 -4.608 1.00 92.88 83 LEU A O 1
ATOM 621 N N . ARG A 1 84 ? -4.309 -13.953 -5.346 1.00 86.31 84 ARG A N 1
ATOM 622 C CA . ARG A 1 84 ? -4.375 -15.422 -5.439 1.00 86.31 84 ARG A CA 1
ATOM 623 C C . ARG A 1 84 ? -4.038 -16.086 -4.114 1.00 86.31 84 ARG A C 1
ATOM 625 O O . ARG A 1 84 ? -4.713 -17.096 -3.814 1.00 86.31 84 ARG A O 1
#

Nearest PDB structures (foldseek):
  7pva-assembly1_B  TM=8.742E-01  e=1.349E-04  Porphyromonas gingivalis W83
  8ted-assembly1_A  TM=8.809E-01  e=2.140E-04  Flavobacterium johnsoniae UW101
  7pvk-assembly2_D  TM=8.761E-01  e=1.756E-04  Porphyromonas gingivalis W83
  4qpj-assembly2_C  TM=8.278E-01  e=2.004E-04  Brucella abortus 2308
  8thp-assembly1_B  TM=8.800E-01  e=6.561E-04  Flavobacterium johnsoniae UW101

Radius of gyration: 12.08 Å; Cα contacts (8 Å, |Δi|>4): 116; chains: 1; bounding box: 30×28×31 Å